Protein AF-A0A3M7PFB4-F1 (afdb_monomer)

pLDDT: mean 76.75, std 18.14, range [43.75, 97.62]

Radius of gyration: 27.08 Å; Cα contacts (8 Å, |Δi|>4): 31; chains: 1; bounding box: 51×22×64 Å

Mean predicted aligned error: 16.3 Å

Sequence (95 aa):
MMEKVLKERYVNVSIVLVRIKMELLKIEWRKCKWFQLSMEYLGHIVCNGEVRPAPVQTPAPVPDIEVEDQDYVDLADVLKRKKKRSVFVLLQKQI

Organism: Brachionus plicatilis (NCBI:txid10195)

Foldseek 3Di:
DVVVVVVVQVVVVVVVVVVCVVVVHDDPPVPDDPDDQWDDDPQWIDHDNDTHGHPPPPPDPPPPPPPPVPPPPPPVVVVVVVVVVVVVVVVVVPD

Structure (mmCIF, N/CA/C/O backbone):
data_AF-A0A3M7PFB4-F1
#
_entry.id   AF-A0A3M7PFB4-F1
#
loop_
_atom_site.group_PDB
_atom_site.id
_atom_site.type_symbol
_atom_site.label_atom_id
_atom_site.label_alt_id
_atom_site.label_comp_id
_atom_site.label_asym_id
_atom_site.label_entity_id
_atom_site.label_seq_id
_atom_site.pdbx_PDB_ins_code
_atom_site.Cartn_x
_atom_site.Cartn_y
_atom_site.Cartn_z
_atom_site.occupancy
_atom_site.B_iso_or_equiv
_atom_site.auth_seq_id
_atom_site.auth_comp_id
_atom_site.auth_asym_id
_atom_site.auth_atom_id
_atom_site.pdbx_PDB_model_num
ATOM 1 N N . MET A 1 1 ? 19.962 0.581 2.322 1.00 62.41 1 MET A N 1
ATOM 2 C CA . MET A 1 1 ? 19.003 1.320 1.462 1.00 62.41 1 MET A CA 1
ATOM 3 C C . MET A 1 1 ? 17.594 0.725 1.539 1.00 62.41 1 MET A C 1
ATOM 5 O O . MET A 1 1 ? 16.674 1.476 1.830 1.00 62.41 1 MET A O 1
ATOM 9 N N . MET A 1 2 ? 17.417 -0.597 1.383 1.00 67.44 2 MET A N 1
ATOM 10 C CA . MET A 1 2 ? 16.092 -1.251 1.440 1.00 67.44 2 MET A CA 1
ATOM 11 C C . MET A 1 2 ? 15.333 -1.092 2.769 1.00 67.44 2 MET A C 1
ATOM 13 O O . MET A 1 2 ? 14.119 -0.926 2.763 1.00 67.44 2 MET A O 1
ATOM 17 N N . GLU A 1 3 ? 16.034 -1.076 3.903 1.00 80.00 3 GLU A N 1
ATOM 18 C CA . GLU A 1 3 ? 15.409 -0.954 5.229 1.00 80.00 3 GLU A CA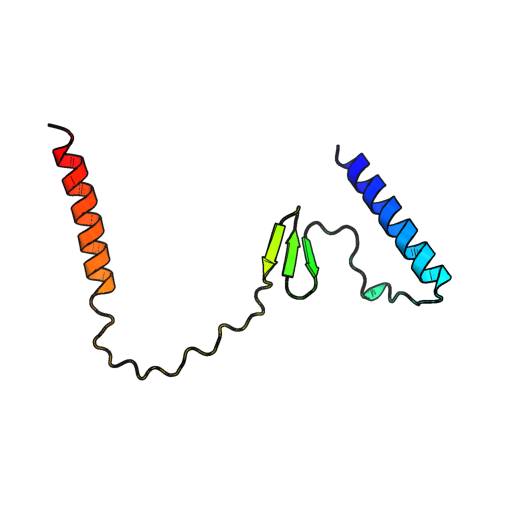 1
ATOM 19 C C . GLU A 1 3 ? 14.631 0.361 5.414 1.00 80.00 3 GLU A C 1
ATOM 21 O O . GLU A 1 3 ? 13.533 0.369 5.967 1.00 80.00 3 GLU A O 1
ATOM 26 N N . LYS A 1 4 ? 15.150 1.473 4.872 1.00 84.25 4 LYS A N 1
ATOM 27 C CA . LYS A 1 4 ? 14.472 2.778 4.928 1.00 84.25 4 LYS A CA 1
ATOM 28 C C . LYS A 1 4 ? 13.152 2.760 4.152 1.00 84.25 4 LYS A C 1
ATOM 30 O O . LYS A 1 4 ? 12.145 3.237 4.664 1.00 84.25 4 LYS A O 1
ATOM 35 N N . VAL A 1 5 ? 13.148 2.152 2.964 1.00 85.44 5 VAL A N 1
ATOM 36 C CA . VAL A 1 5 ? 11.960 2.048 2.100 1.00 85.44 5 VAL A CA 1
ATOM 37 C C . VAL A 1 5 ? 10.881 1.178 2.747 1.00 85.44 5 VAL A C 1
ATOM 39 O O . VAL A 1 5 ? 9.702 1.519 2.712 1.00 85.44 5 VAL A O 1
ATOM 42 N N . LEU A 1 6 ? 11.264 0.063 3.376 1.00 86.75 6 LEU A N 1
ATOM 43 C CA . LEU A 1 6 ? 10.311 -0.790 4.094 1.00 86.75 6 LEU A CA 1
ATOM 44 C C . LEU A 1 6 ? 9.707 -0.078 5.307 1.00 86.75 6 LEU A C 1
ATOM 46 O O . LEU A 1 6 ? 8.499 -0.170 5.524 1.00 86.75 6 LEU A O 1
ATOM 50 N N . LYS A 1 7 ? 10.521 0.678 6.054 1.00 92.12 7 LYS A N 1
ATOM 51 C CA . LYS A 1 7 ? 10.049 1.478 7.189 1.00 92.12 7 LYS A CA 1
ATOM 52 C C . LYS A 1 7 ? 9.034 2.534 6.753 1.00 92.12 7 LYS A C 1
ATOM 54 O O . LYS A 1 7 ? 7.980 2.652 7.369 1.00 92.12 7 LYS A O 1
ATOM 59 N N . GLU A 1 8 ? 9.315 3.253 5.671 1.00 91.50 8 GLU A N 1
ATOM 60 C CA . GLU A 1 8 ? 8.387 4.235 5.101 1.00 91.50 8 GLU A CA 1
ATOM 61 C C . GLU A 1 8 ? 7.068 3.584 4.662 1.00 91.50 8 GLU A C 1
ATOM 63 O O . GLU A 1 8 ? 5.987 4.037 5.040 1.00 91.50 8 GLU A O 1
ATOM 68 N N . ARG A 1 9 ? 7.138 2.456 3.943 1.00 91.31 9 ARG A N 1
ATOM 69 C CA . ARG A 1 9 ? 5.943 1.701 3.532 1.00 91.31 9 ARG A CA 1
ATOM 70 C C . ARG A 1 9 ? 5.111 1.241 4.732 1.00 91.31 9 ARG A C 1
ATOM 72 O O . ARG A 1 9 ? 3.887 1.325 4.683 1.00 91.31 9 ARG A O 1
ATOM 79 N N . TYR A 1 10 ? 5.753 0.791 5.809 1.00 94.94 10 TYR A N 1
ATOM 80 C CA . TYR A 1 10 ? 5.067 0.398 7.041 1.00 94.94 10 TYR A CA 1
ATOM 81 C C . TYR A 1 10 ? 4.342 1.578 7.704 1.00 94.94 10 TYR A C 1
ATOM 83 O O . TYR A 1 10 ? 3.187 1.442 8.115 1.00 94.94 10 TYR A O 1
ATOM 91 N N . VAL A 1 11 ? 4.986 2.747 7.771 1.00 96.38 11 VAL A N 1
ATOM 92 C CA . VAL A 1 11 ? 4.365 3.978 8.289 1.00 96.38 11 VAL A CA 1
ATOM 93 C C . VAL A 1 11 ? 3.137 4.353 7.456 1.00 96.38 11 VAL A C 1
ATOM 95 O O . VAL A 1 11 ? 2.069 4.591 8.019 1.00 96.38 11 VAL A O 1
ATOM 98 N N . ASN A 1 12 ? 3.245 4.314 6.127 1.00 95.44 12 ASN A N 1
ATOM 99 C CA . ASN A 1 12 ? 2.133 4.640 5.230 1.00 95.44 12 ASN A CA 1
ATOM 100 C C . ASN A 1 12 ? 0.940 3.694 5.421 1.00 95.44 12 ASN A C 1
ATOM 102 O O . ASN A 1 12 ? -0.195 4.153 5.560 1.00 95.44 12 ASN A O 1
ATOM 106 N N . VAL A 1 13 ? 1.189 2.382 5.498 1.00 96.12 13 VAL A N 1
ATOM 107 C CA . VAL A 1 13 ? 0.136 1.395 5.788 1.00 96.12 13 VAL A CA 1
ATOM 108 C C . VAL A 1 13 ? -0.500 1.666 7.152 1.00 96.12 13 VAL A C 1
ATOM 110 O O . VAL A 1 13 ? -1.723 1.658 7.266 1.00 96.12 13 VAL A O 1
ATOM 113 N N . SER A 1 14 ? 0.301 1.978 8.171 1.00 96.31 14 SER A N 1
ATOM 114 C CA . SER A 1 14 ? -0.198 2.263 9.522 1.00 96.31 14 SER A CA 1
ATOM 115 C C . SER A 1 14 ? -1.167 3.451 9.542 1.00 96.31 14 SER A C 1
ATOM 117 O O . SER A 1 14 ? -2.225 3.370 10.164 1.00 96.31 14 SER A O 1
ATOM 119 N N . ILE A 1 15 ? -0.859 4.526 8.807 1.00 97.31 15 ILE A N 1
ATOM 120 C CA . ILE A 1 15 ? -1.741 5.698 8.674 1.00 97.31 15 ILE A CA 1
ATOM 121 C C . ILE A 1 15 ? -3.079 5.308 8.031 1.00 97.31 15 ILE A C 1
ATOM 123 O O . ILE A 1 15 ? -4.140 5.716 8.507 1.00 97.31 15 ILE A O 1
ATOM 127 N N . VAL A 1 16 ? -3.049 4.499 6.968 1.00 96.31 16 VAL A N 1
ATOM 128 C CA . VAL A 1 16 ? -4.267 4.038 6.282 1.00 96.31 16 VAL A CA 1
ATOM 129 C C . VAL A 1 16 ? -5.115 3.151 7.196 1.00 96.31 16 VAL A C 1
ATOM 131 O O . VAL A 1 16 ? -6.327 3.341 7.269 1.00 96.31 16 VAL A O 1
ATOM 134 N N . LEU A 1 17 ? -4.496 2.236 7.947 1.00 96.25 17 LEU A N 1
ATOM 135 C CA . LEU A 1 17 ? -5.203 1.378 8.903 1.00 96.25 17 LEU A CA 1
ATOM 136 C C . LEU A 1 17 ? -5.875 2.186 10.022 1.00 96.25 17 LEU A C 1
ATOM 138 O O . LEU A 1 17 ? -7.003 1.877 10.406 1.00 96.25 17 LEU A O 1
ATOM 142 N N . VAL A 1 18 ? -5.218 3.242 10.517 1.00 97.19 18 VAL A N 1
ATOM 143 C CA . VAL A 1 18 ? -5.817 4.162 11.497 1.00 97.19 18 VAL A CA 1
ATOM 144 C C . VAL A 1 18 ? -7.044 4.856 10.907 1.00 97.19 18 VAL A C 1
ATOM 146 O O . VAL A 1 18 ? -8.088 4.864 11.552 1.00 97.19 18 VAL A O 1
ATOM 149 N N . ARG A 1 19 ? -6.961 5.369 9.673 1.00 97.62 19 ARG A N 1
ATOM 150 C CA . ARG A 1 19 ? -8.102 6.013 8.996 1.00 97.62 19 ARG A CA 1
ATOM 151 C C . ARG A 1 19 ? -9.269 5.050 8.790 1.00 97.62 19 ARG A C 1
ATOM 153 O O . ARG A 1 19 ? -10.394 5.388 9.125 1.00 97.62 19 ARG A O 1
ATOM 160 N N . ILE A 1 20 ? -9.000 3.828 8.331 1.00 96.75 20 ILE A N 1
ATOM 161 C CA . ILE A 1 20 ? -10.022 2.778 8.187 1.00 96.75 20 ILE A CA 1
ATOM 162 C C . ILE A 1 20 ? -10.721 2.512 9.526 1.00 96.75 20 ILE A C 1
ATOM 164 O O . ILE A 1 20 ? -11.948 2.433 9.575 1.00 96.75 20 ILE A O 1
ATOM 168 N N . LYS A 1 21 ? -9.954 2.426 10.620 1.00 95.69 21 LYS A N 1
ATOM 169 C CA . LYS A 1 21 ? -10.507 2.244 11.965 1.00 95.69 21 LYS A CA 1
ATOM 170 C C . LYS A 1 21 ? -11.370 3.432 12.406 1.00 95.69 21 LYS A C 1
ATOM 172 O O . LYS A 1 21 ? -12.404 3.205 13.026 1.00 95.69 21 LYS A O 1
ATOM 177 N N . MET A 1 22 ? -10.954 4.666 12.111 1.00 97.19 22 MET A N 1
ATOM 178 C CA . MET A 1 22 ? -11.718 5.878 12.441 1.00 97.19 22 MET A CA 1
ATOM 179 C C . MET A 1 22 ? -13.062 5.929 11.709 1.00 97.19 22 MET A C 1
ATOM 181 O O . MET A 1 22 ? -14.061 6.296 12.317 1.00 97.19 22 MET A O 1
ATOM 185 N N . GLU A 1 23 ? -13.099 5.479 10.456 1.00 97.31 23 GLU A N 1
ATOM 186 C CA . GLU A 1 23 ? -14.320 5.393 9.641 1.00 97.31 23 GLU A CA 1
ATOM 187 C C . GLU A 1 23 ? -15.162 4.131 9.929 1.00 97.31 23 GLU A C 1
ATOM 189 O O . GLU A 1 23 ? -16.119 3.841 9.215 1.00 97.31 23 GLU A O 1
ATOM 194 N N . LEU A 1 24 ? -14.807 3.340 10.953 1.00 95.50 24 LEU A N 1
ATOM 195 C CA . LEU A 1 24 ? -15.484 2.087 11.329 1.00 95.50 24 LEU A CA 1
ATOM 196 C C . LEU A 1 24 ? -1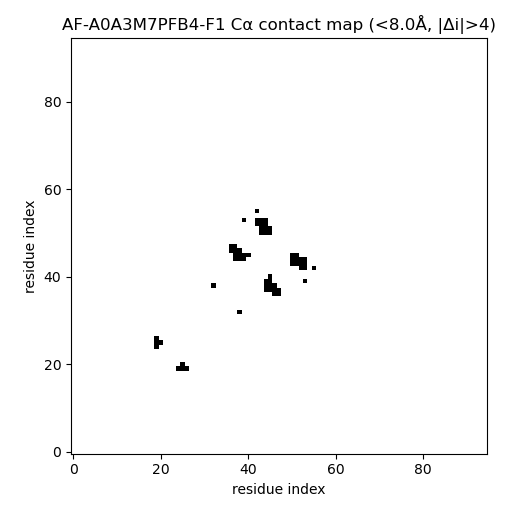5.581 1.053 10.186 1.00 95.50 24 LEU A C 1
ATOM 198 O O . LEU A 1 24 ? -16.436 0.162 10.202 1.00 95.50 24 LEU A O 1
ATOM 202 N N . LEU A 1 25 ? -14.673 1.127 9.210 1.00 96.38 25 LEU A N 1
ATOM 203 C CA . LEU A 1 25 ? -14.596 0.181 8.102 1.00 96.38 25 LEU A CA 1
ATOM 204 C C . LEU A 1 25 ? -13.912 -1.118 8.553 1.00 96.38 25 LEU A C 1
ATOM 206 O O . LEU A 1 25 ? -12.964 -1.123 9.343 1.00 96.38 25 LEU A O 1
ATOM 210 N N . LYS A 1 26 ? -14.383 -2.252 8.027 1.00 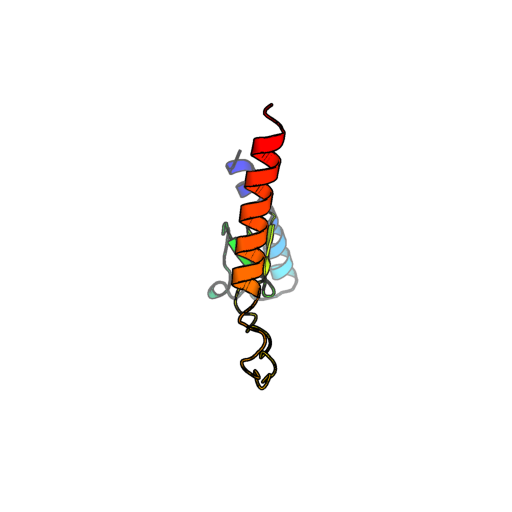94.50 26 LYS A N 1
ATOM 211 C CA . LYS A 1 26 ? -13.801 -3.574 8.298 1.00 94.50 26 LYS A CA 1
ATOM 212 C C . LYS A 1 26 ? -12.890 -3.994 7.154 1.00 94.50 26 LYS A C 1
ATOM 214 O O . LYS A 1 26 ? -13.277 -3.945 5.992 1.00 94.50 26 LYS A O 1
ATOM 219 N N . ILE A 1 27 ? -11.693 -4.456 7.502 1.00 94.56 27 ILE A N 1
ATOM 220 C CA . ILE A 1 27 ? -10.724 -4.991 6.544 1.00 94.56 27 ILE A CA 1
ATOM 221 C C . ILE A 1 27 ? -10.869 -6.508 6.490 1.00 94.56 27 ILE A C 1
ATOM 223 O O . ILE A 1 27 ? -10.726 -7.200 7.499 1.00 94.56 27 ILE A O 1
ATOM 227 N N . GLU A 1 28 ? -11.092 -7.039 5.293 1.00 95.88 28 GLU A N 1
ATOM 228 C CA . GLU A 1 28 ? -10.988 -8.471 5.040 1.00 95.88 28 GLU A CA 1
ATOM 229 C C . GLU A 1 28 ? -9.523 -8.865 4.825 1.00 95.88 28 GLU A C 1
ATOM 231 O O . GLU A 1 28 ? -9.033 -8.931 3.697 1.00 95.88 28 GLU A O 1
ATOM 236 N N . TRP A 1 29 ? -8.818 -9.168 5.917 1.00 93.19 29 TRP A N 1
ATOM 237 C CA . TRP A 1 29 ? -7.380 -9.474 5.903 1.00 93.19 29 TRP A CA 1
ATOM 238 C C . TRP A 1 29 ? -6.966 -10.550 4.893 1.00 93.19 29 TRP A C 1
ATOM 240 O O . TRP A 1 29 ? -5.871 -10.482 4.345 1.00 93.19 29 TRP A O 1
ATOM 250 N N . ARG A 1 30 ? -7.851 -11.517 4.610 1.00 95.50 30 ARG A N 1
ATOM 251 C CA . ARG A 1 30 ? -7.610 -12.602 3.643 1.00 95.50 30 ARG A CA 1
ATOM 252 C C . ARG A 1 30 ? -7.484 -12.117 2.195 1.00 95.50 30 ARG A C 1
ATOM 254 O O . ARG A 1 30 ? -6.862 -12.804 1.394 1.00 95.50 30 ARG A O 1
ATOM 261 N N . LYS A 1 31 ? -8.074 -10.967 1.851 1.00 93.19 31 LYS A N 1
ATOM 262 C CA . LYS A 1 31 ? -8.008 -10.380 0.501 1.00 93.19 31 LYS A CA 1
ATOM 263 C C . LYS A 1 31 ? -6.811 -9.446 0.323 1.00 93.19 31 LYS A C 1
ATOM 265 O O . LYS A 1 31 ? -6.453 -9.118 -0.805 1.00 93.19 31 LYS A O 1
ATOM 270 N N . CYS A 1 32 ? -6.193 -9.006 1.415 1.00 93.31 32 CYS A N 1
ATOM 271 C CA . CYS A 1 32 ? -5.079 -8.073 1.363 1.00 93.31 32 CYS A CA 1
ATOM 272 C C . CYS A 1 32 ? -3.773 -8.793 1.005 1.00 93.31 32 CYS A C 1
ATOM 274 O O . CYS A 1 32 ? -3.405 -9.793 1.619 1.00 93.31 32 CYS A O 1
ATOM 276 N N . LYS A 1 33 ? -3.037 -8.236 0.043 1.00 91.81 33 LYS A N 1
ATOM 277 C CA . LYS A 1 33 ? -1.678 -8.655 -0.309 1.00 91.81 33 LYS A CA 1
ATOM 278 C C . LYS A 1 33 ? -0.712 -7.559 0.131 1.00 91.81 33 LYS A C 1
ATOM 280 O O . LYS A 1 33 ? -0.860 -6.413 -0.280 1.00 91.81 33 LYS A O 1
ATOM 285 N N . TRP A 1 34 ? 0.254 -7.896 0.983 1.00 90.38 34 TRP A N 1
ATOM 286 C CA . TRP A 1 34 ? 1.130 -6.915 1.630 1.00 90.38 34 TRP A CA 1
ATOM 287 C C . TRP A 1 34 ? 2.564 -7.012 1.117 1.00 90.38 34 TRP A C 1
ATOM 289 O O . TRP A 1 34 ? 3.058 -8.107 0.868 1.00 90.38 34 TRP A O 1
ATOM 299 N N . PHE A 1 35 ? 3.231 -5.859 1.001 1.00 89.12 35 PHE A N 1
ATOM 300 C CA . PHE A 1 35 ? 4.668 -5.729 0.715 1.00 89.12 35 PHE A CA 1
ATOM 301 C C . PHE A 1 35 ? 5.183 -6.569 -0.469 1.00 89.12 35 PHE A C 1
ATOM 303 O O . PHE A 1 35 ? 6.324 -7.025 -0.466 1.00 89.12 35 PHE A O 1
ATOM 310 N N . GLN A 1 36 ? 4.355 -6.751 -1.499 1.00 89.06 36 GLN A N 1
ATOM 311 C CA . GLN A 1 36 ? 4.750 -7.459 -2.712 1.00 89.06 36 GLN A CA 1
ATOM 312 C C . GLN A 1 36 ? 5.607 -6.567 -3.618 1.00 89.06 36 GLN A C 1
ATOM 314 O O . GLN A 1 36 ? 5.481 -5.341 -3.616 1.00 89.06 36 GLN A O 1
ATOM 319 N N . LEU A 1 37 ? 6.494 -7.193 -4.395 1.00 88.31 37 LEU A N 1
ATOM 320 C CA . LEU A 1 37 ? 7.306 -6.506 -5.407 1.00 88.31 37 LEU A CA 1
ATOM 321 C C . LEU A 1 37 ? 6.481 -6.137 -6.646 1.00 88.31 37 LEU A C 1
ATOM 323 O O . LEU A 1 37 ? 6.726 -5.099 -7.259 1.00 88.31 37 LEU A O 1
ATOM 327 N N . SER A 1 38 ? 5.493 -6.970 -6.972 1.00 91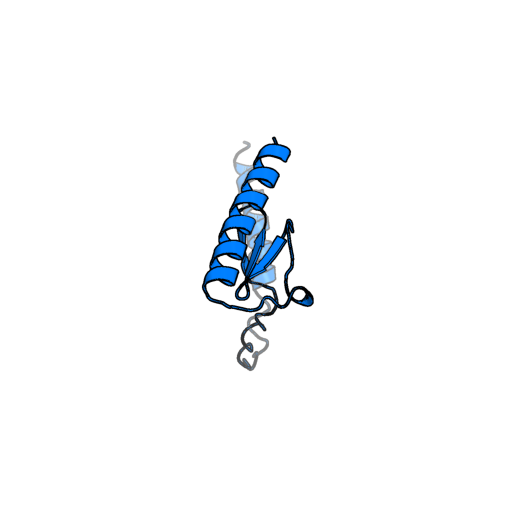.12 38 SER A N 1
ATOM 328 C CA . SER A 1 38 ? 4.508 -6.739 -8.019 1.00 91.12 38 SER A CA 1
ATOM 329 C C . SER A 1 38 ? 3.109 -7.072 -7.511 1.00 91.12 38 SER A C 1
ATOM 331 O O . SER A 1 38 ? 2.927 -8.020 -6.745 1.00 91.12 38 SER A O 1
ATOM 333 N N . MET A 1 39 ? 2.115 -6.290 -7.925 1.00 91.62 39 MET A N 1
ATOM 334 C CA . MET A 1 39 ? 0.711 -6.560 -7.616 1.00 91.62 39 MET A CA 1
ATOM 335 C C . MET A 1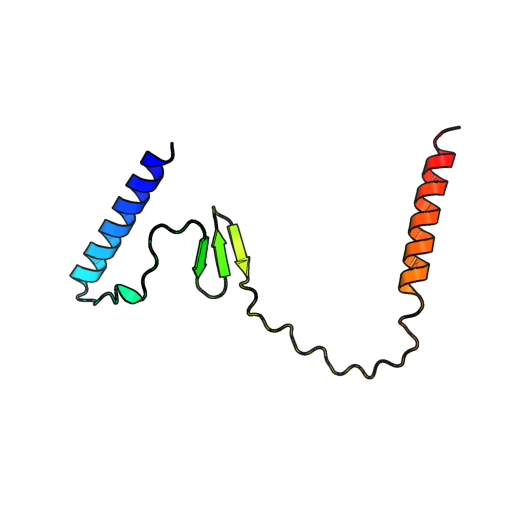 39 ? -0.192 -6.139 -8.766 1.00 91.62 39 MET A C 1
ATOM 337 O O . MET A 1 39 ? 0.088 -5.168 -9.465 1.00 91.62 39 MET A O 1
ATOM 341 N N . GLU A 1 40 ? -1.292 -6.862 -8.938 1.00 92.44 40 GLU A N 1
ATOM 342 C CA . GLU A 1 40 ? -2.361 -6.437 -9.830 1.00 92.44 40 GLU A CA 1
ATOM 343 C C . GLU A 1 40 ? -3.246 -5.402 -9.128 1.00 92.44 40 GLU A C 1
ATOM 345 O O . GLU A 1 40 ? -3.661 -5.591 -7.981 1.00 92.44 40 GLU A O 1
ATOM 350 N N . TYR A 1 41 ? -3.527 -4.305 -9.818 1.00 91.81 41 TYR A N 1
ATOM 351 C CA . TYR A 1 41 ? -4.375 -3.220 -9.365 1.00 91.81 41 TYR A CA 1
ATOM 352 C C . TYR A 1 41 ? -5.130 -2.636 -10.560 1.00 91.81 41 TYR A C 1
ATOM 354 O O . TYR A 1 41 ? -4.514 -2.179 -11.520 1.00 91.81 41 TYR A O 1
ATOM 362 N N . LEU A 1 42 ? -6.466 -2.667 -10.504 1.00 90.81 42 LEU A N 1
ATOM 363 C CA . LEU A 1 42 ? -7.356 -2.139 -11.550 1.00 90.81 42 LEU A CA 1
ATOM 364 C C . LEU A 1 42 ? -7.046 -2.671 -12.968 1.00 90.81 42 LEU A C 1
ATOM 366 O O . LEU A 1 42 ? -7.050 -1.911 -13.929 1.00 90.81 42 LEU A O 1
ATOM 370 N N . GLY A 1 43 ? -6.748 -3.969 -13.105 1.00 89.38 43 GLY A N 1
ATOM 371 C CA . GLY A 1 43 ? -6.420 -4.582 -14.402 1.00 89.38 43 GLY A CA 1
ATOM 372 C C . GLY A 1 43 ? -5.019 -4.248 -14.927 1.00 89.38 43 GLY A C 1
ATOM 373 O O . GLY A 1 43 ? -4.699 -4.548 -16.078 1.00 89.38 43 GLY A O 1
ATOM 374 N N . HIS A 1 44 ? -4.164 -3.652 -14.095 1.00 92.75 44 HIS A N 1
ATOM 375 C CA . HIS A 1 44 ? -2.756 -3.411 -14.386 1.00 92.75 44 HIS A CA 1
ATOM 376 C C . HIS A 1 44 ? -1.860 -4.138 -13.393 1.00 92.75 44 HIS A C 1
ATOM 378 O O . HIS A 1 44 ? -2.199 -4.293 -12.228 1.00 92.75 44 HIS A O 1
ATOM 384 N N . ILE A 1 45 ? -0.672 -4.528 -13.830 1.00 93.25 45 ILE A N 1
ATOM 385 C CA . ILE A 1 45 ? 0.408 -4.997 -12.971 1.00 93.25 45 ILE A CA 1
ATOM 386 C C . ILE A 1 45 ? 1.282 -3.791 -12.627 1.00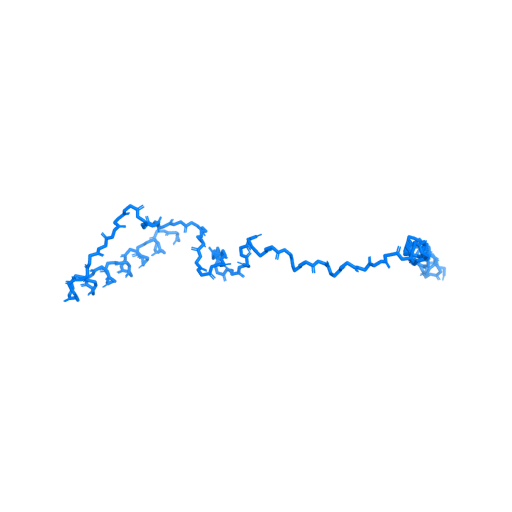 93.25 45 ILE A C 1
ATOM 388 O O . ILE A 1 45 ? 1.889 -3.182 -13.511 1.00 93.25 45 ILE A O 1
ATOM 392 N N . VAL A 1 46 ? 1.352 -3.461 -11.340 1.00 92.94 46 VAL A N 1
ATOM 393 C CA . VAL A 1 46 ? 2.242 -2.438 -10.785 1.00 92.94 46 VAL A CA 1
ATOM 394 C C . VAL A 1 46 ? 3.494 -3.134 -10.266 1.00 92.94 46 VAL A C 1
ATOM 396 O O . VAL A 1 46 ? 3.399 -3.998 -9.393 1.00 92.94 46 VAL A O 1
ATOM 399 N N . CYS A 1 47 ? 4.664 -2.779 -10.793 1.00 92.56 47 CYS A N 1
ATOM 400 C CA . CYS A 1 47 ? 5.946 -3.356 -10.389 1.00 92.56 47 CYS A CA 1
ATOM 401 C C . CYS A 1 47 ? 7.050 -2.298 -10.460 1.00 92.56 47 CYS A C 1
ATOM 403 O O . CYS A 1 47 ? 7.289 -1.727 -11.515 1.00 92.56 47 CYS A O 1
ATOM 405 N N . ASN A 1 48 ? 7.732 -2.046 -9.341 1.00 84.62 48 ASN A N 1
ATOM 406 C CA . ASN A 1 48 ? 8.920 -1.183 -9.261 1.00 84.62 48 ASN A CA 1
ATOM 407 C C . ASN A 1 48 ? 8.826 0.181 -9.993 1.00 84.62 48 ASN A C 1
ATOM 409 O O . ASN A 1 48 ? 9.775 0.607 -10.644 1.00 84.62 48 ASN A O 1
ATOM 413 N N . GLY A 1 49 ? 7.683 0.868 -9.888 1.00 83.62 49 GLY A N 1
ATOM 414 C CA . GLY A 1 49 ? 7.450 2.170 -10.536 1.00 83.62 49 GLY A CA 1
ATOM 415 C C . GLY A 1 49 ? 6.937 2.085 -11.976 1.00 83.62 49 GLY A C 1
ATOM 416 O O . GLY A 1 49 ? 6.578 3.104 -12.556 1.00 83.62 49 GLY A O 1
ATOM 417 N N . GLU A 1 50 ? 6.839 0.882 -12.530 1.00 91.06 50 GLU A N 1
ATOM 418 C CA . GLU A 1 50 ? 6.217 0.626 -13.820 1.00 91.06 50 GLU A CA 1
ATOM 419 C C . GLU A 1 50 ? 4.781 0.130 -13.652 1.00 91.06 50 GLU A C 1
ATOM 421 O O . GLU A 1 50 ? 4.438 -0.568 -12.691 1.00 91.06 50 GLU A O 1
ATOM 426 N N . VAL A 1 51 ? 3.948 0.465 -14.634 1.00 93.44 51 VAL A N 1
ATOM 427 C CA . VAL A 1 51 ? 2.559 0.018 -14.733 1.00 93.44 51 VAL A CA 1
ATOM 428 C C . VAL A 1 51 ? 2.371 -0.597 -16.111 1.00 93.44 51 VAL A C 1
ATOM 430 O O . VAL A 1 51 ? 2.638 0.050 -17.123 1.00 93.44 51 VAL A O 1
ATOM 433 N N . ARG A 1 52 ? 1.938 -1.857 -16.161 1.00 91.62 52 ARG A N 1
ATOM 434 C CA . ARG A 1 52 ? 1.710 -2.594 -17.414 1.00 91.62 52 ARG A CA 1
ATOM 435 C C . ARG A 1 52 ? 0.303 -3.199 -17.410 1.00 91.62 52 ARG A C 1
ATOM 437 O O . ARG A 1 52 ? -0.173 -3.560 -16.338 1.00 91.62 52 ARG A O 1
ATOM 444 N N . PRO A 1 53 ? -0.401 -3.302 -18.547 1.00 88.94 53 PRO A N 1
ATOM 445 C CA . PRO A 1 53 ? -1.711 -3.956 -18.594 1.00 88.94 53 PRO A CA 1
ATOM 446 C C . PRO A 1 53 ? -1.603 -5.437 -18.196 1.00 88.94 53 PRO A C 1
ATOM 448 O O . PRO A 1 53 ? -0.648 -6.118 -18.575 1.00 88.94 53 PRO A O 1
ATOM 451 N N . ALA A 1 54 ? -2.565 -5.931 -17.412 1.00 85.81 54 ALA A N 1
ATOM 452 C CA . ALA A 1 54 ? -2.666 -7.350 -17.097 1.00 85.81 54 ALA A CA 1
ATOM 453 C C . ALA A 1 54 ? -3.089 -8.143 -18.355 1.00 85.81 54 ALA A C 1
ATOM 455 O O . ALA A 1 54 ? -3.862 -7.636 -19.171 1.00 85.81 54 ALA A O 1
ATOM 456 N N . PRO A 1 55 ? -2.627 -9.395 -18.521 1.00 78.69 55 PRO A N 1
ATOM 457 C CA . PRO A 1 55 ? -2.818 -10.185 -19.745 1.00 78.69 55 PRO A CA 1
ATOM 458 C C . PRO A 1 55 ? -4.271 -10.624 -20.021 1.00 78.69 55 PRO A C 1
ATOM 460 O O . PRO A 1 55 ? -4.517 -11.308 -21.005 1.00 78.69 55 PRO A O 1
ATOM 463 N N . VAL A 1 56 ? -5.238 -10.243 -19.178 1.00 66.81 56 VAL A N 1
ATOM 464 C CA . VAL A 1 56 ? -6.660 -10.633 -19.285 1.00 66.81 56 VAL A CA 1
ATOM 465 C C . VAL A 1 56 ? -7.449 -9.735 -20.248 1.00 66.81 56 VAL A C 1
ATOM 467 O O . VAL A 1 56 ? -8.656 -9.895 -20.406 1.00 66.81 56 VAL A O 1
ATOM 470 N N . GLN A 1 57 ? -6.796 -8.816 -20.965 1.00 60.81 57 GLN A N 1
ATOM 471 C CA . GLN A 1 57 ? -7.410 -8.272 -22.173 1.00 60.81 57 GLN A CA 1
ATOM 472 C C . GLN A 1 57 ? -7.450 -9.399 -23.204 1.00 60.81 57 GLN A C 1
ATOM 474 O O . GLN A 1 57 ? -6.476 -9.623 -23.921 1.00 60.81 57 GLN A O 1
ATOM 479 N N . THR A 1 58 ? -8.567 -10.133 -23.250 1.00 61.69 58 THR A N 1
ATOM 480 C CA . THR A 1 58 ? -8.940 -10.913 -24.431 1.00 61.69 58 THR A CA 1
ATOM 481 C C . THR A 1 58 ? -8.628 -10.036 -25.637 1.00 61.69 58 THR A C 1
ATOM 483 O O . THR A 1 58 ? -9.145 -8.911 -25.677 1.00 61.69 58 THR A O 1
ATOM 486 N N . PRO A 1 59 ? -7.756 -10.473 -26.566 1.00 65.06 59 PRO A N 1
ATOM 487 C CA . PRO A 1 59 ? -7.566 -9.727 -27.794 1.00 65.06 59 PRO A CA 1
ATOM 488 C C . PRO A 1 59 ? -8.955 -9.486 -28.373 1.00 65.06 59 PRO A C 1
ATOM 490 O O . PRO A 1 59 ? -9.806 -10.381 -28.319 1.00 65.06 59 PRO A O 1
ATOM 493 N N . ALA A 1 60 ? -9.208 -8.255 -28.827 1.00 68.12 60 ALA A N 1
ATOM 494 C CA . ALA A 1 60 ? -10.460 -7.948 -29.499 1.00 68.12 60 ALA A CA 1
ATOM 495 C C . ALA A 1 60 ? -10.706 -9.060 -30.529 1.00 68.12 60 ALA A C 1
ATOM 497 O O . ALA A 1 60 ? -9.735 -9.441 -31.198 1.00 68.12 60 ALA A O 1
ATOM 498 N N . PRO A 1 61 ? -11.932 -9.615 -30.615 1.00 69.81 61 PRO A N 1
ATOM 499 C CA . PRO A 1 61 ? -12.248 -10.589 -31.641 1.00 69.81 61 PRO A CA 1
ATOM 500 C C . PRO A 1 61 ? -11.747 -10.012 -32.955 1.00 69.81 61 PRO A C 1
ATOM 502 O O . PRO A 1 61 ? -12.134 -8.902 -33.331 1.00 69.81 61 PRO A O 1
ATOM 505 N N . VAL A 1 62 ? -10.791 -10.702 -33.576 1.00 74.62 62 VAL A N 1
ATOM 506 C CA . VAL A 1 62 ? -10.374 -10.341 -34.923 1.00 74.62 62 VAL A CA 1
ATOM 507 C C . VAL A 1 62 ? -11.670 -10.421 -35.723 1.00 74.62 62 VAL A C 1
ATOM 509 O O . VAL A 1 62 ? -12.346 -11.446 -35.595 1.00 74.62 62 VAL A O 1
ATOM 512 N N . PRO A 1 63 ? -12.098 -9.358 -36.429 1.00 74.31 63 PRO A N 1
ATOM 513 C CA . PRO A 1 63 ? -13.250 -9.495 -37.306 1.00 74.31 63 PRO A CA 1
ATOM 514 C C . PRO A 1 63 ? -13.007 -10.729 -38.173 1.00 74.31 63 PRO A C 1
ATOM 516 O O . PRO A 1 63 ? -11.861 -10.946 -38.581 1.00 74.31 63 PRO A O 1
ATOM 519 N N . ASP A 1 64 ? -14.046 -11.538 -38.392 1.00 65.44 64 ASP A N 1
ATOM 520 C CA . ASP A 1 64 ? -14.021 -12.637 -39.355 1.00 65.44 64 ASP A CA 1
ATOM 521 C C . ASP A 1 64 ? -13.788 -12.009 -40.733 1.00 65.44 64 ASP A C 1
ATOM 523 O O . ASP A 1 64 ? -14.707 -11.700 -41.485 1.00 65.44 64 ASP A O 1
ATOM 527 N N . ILE A 1 65 ? -12.531 -11.688 -41.018 1.00 62.84 65 ILE A N 1
ATOM 528 C CA . ILE A 1 65 ? -12.079 -11.374 -42.351 1.00 62.84 65 ILE A CA 1
ATOM 529 C C . ILE A 1 65 ? -12.188 -12.726 -43.033 1.00 62.84 65 ILE A C 1
ATOM 531 O O . ILE A 1 65 ? -11.468 -13.660 -42.671 1.00 62.84 65 ILE A O 1
ATOM 535 N N . GLU A 1 66 ? -13.116 -12.851 -43.976 1.00 57.44 66 GLU A N 1
ATOM 536 C CA . GLU A 1 66 ? -12.964 -13.825 -45.045 1.00 57.44 66 GLU A CA 1
ATOM 537 C C . GLU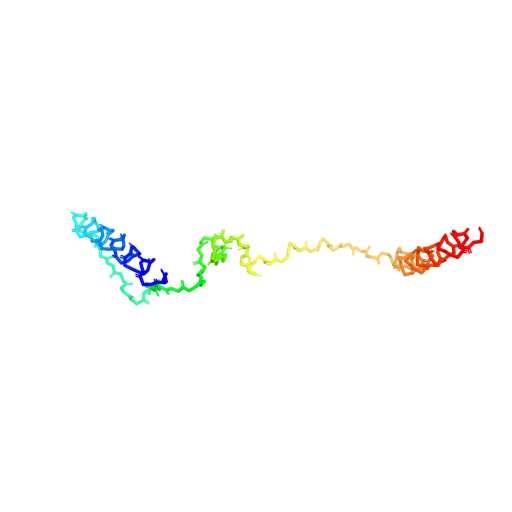 A 1 66 ? -11.605 -13.513 -45.671 1.00 57.44 66 GLU A C 1
ATOM 539 O O . GLU A 1 66 ? -11.447 -12.552 -46.423 1.00 57.44 66 GLU A O 1
ATOM 544 N N . VAL A 1 67 ? -10.571 -14.223 -45.220 1.00 53.78 67 VAL A N 1
ATOM 545 C CA . VAL A 1 67 ? -9.242 -14.110 -45.796 1.00 53.78 67 VAL A CA 1
ATOM 546 C C . VAL A 1 67 ? -9.383 -14.753 -47.165 1.00 53.78 67 VAL A C 1
ATOM 548 O O . VAL A 1 67 ? -9.292 -15.969 -47.296 1.00 53.78 67 VAL A O 1
ATOM 551 N N . GLU A 1 68 ? -9.659 -13.947 -48.189 1.00 51.94 68 GLU A N 1
ATOM 552 C CA . GLU A 1 68 ? -9.223 -14.315 -49.526 1.00 51.94 68 GLU A CA 1
ATOM 553 C C . GLU A 1 68 ? -7.709 -14.529 -49.408 1.00 51.94 68 GLU A C 1
ATOM 555 O O . GLU A 1 68 ? -6.962 -13.610 -49.064 1.00 51.94 68 GLU A O 1
ATOM 560 N N . ASP A 1 69 ? -7.263 -15.770 -49.611 1.00 52.97 69 ASP A N 1
ATOM 561 C CA . ASP A 1 69 ? -5.894 -16.273 -49.403 1.00 52.97 69 ASP A CA 1
ATOM 562 C C . ASP A 1 69 ? -4.795 -15.537 -50.216 1.00 52.97 69 ASP A C 1
ATOM 564 O O . ASP A 1 69 ? -3.638 -15.962 -50.258 1.00 52.97 69 ASP A O 1
ATOM 568 N N . GLN A 1 70 ? -5.114 -14.422 -50.873 1.00 50.47 70 GLN A N 1
ATOM 569 C CA . GLN A 1 70 ? -4.285 -13.801 -51.897 1.00 50.47 70 GLN A CA 1
ATOM 570 C C . GLN A 1 70 ? -3.241 -12.804 -51.363 1.00 50.47 70 GLN A C 1
ATOM 572 O O . GLN A 1 70 ? -2.234 -12.582 -52.035 1.00 50.47 70 GLN A O 1
ATOM 577 N N . ASP A 1 71 ? -3.402 -12.265 -50.148 1.00 52.25 71 ASP A N 1
ATOM 578 C CA . ASP A 1 71 ? -2.550 -11.163 -49.654 1.00 52.25 71 ASP A CA 1
ATOM 579 C C . ASP A 1 71 ? -1.396 -11.599 -48.723 1.00 52.25 71 ASP A C 1
ATOM 581 O O . ASP A 1 71 ? -0.521 -10.799 -48.375 1.00 52.25 71 ASP A O 1
ATOM 585 N N . TYR A 1 72 ? -1.324 -12.879 -48.334 1.00 49.00 72 TYR A N 1
ATOM 586 C CA . TYR A 1 72 ? -0.292 -13.378 -47.406 1.00 49.00 72 TYR A CA 1
ATOM 587 C C . TYR A 1 72 ? 1.047 -13.762 -48.061 1.00 49.00 72 TYR A C 1
ATOM 589 O O . TYR A 1 72 ? 2.023 -14.030 -47.353 1.00 49.00 72 TYR A O 1
ATOM 597 N N . VAL A 1 73 ? 1.146 -13.759 -49.393 1.00 53.97 73 VAL A N 1
ATOM 598 C CA . VAL A 1 73 ? 2.357 -14.235 -50.090 1.00 53.97 73 VAL A CA 1
ATOM 599 C C . VAL A 1 73 ? 3.492 -13.193 -50.105 1.00 53.97 73 VAL A C 1
ATOM 601 O O . VAL A 1 73 ? 4.663 -13.561 -50.192 1.00 53.97 73 VAL A O 1
ATOM 604 N N . ASP A 1 74 ? 3.217 -11.903 -49.900 1.00 57.12 74 ASP A N 1
ATOM 605 C CA . ASP A 1 74 ? 4.222 -10.865 -50.183 1.00 57.12 74 ASP A CA 1
ATOM 606 C C . ASP A 1 74 ? 5.050 -10.368 -48.985 1.00 57.12 74 ASP A C 1
ATOM 608 O O . ASP A 1 74 ? 6.124 -9.786 -49.172 1.00 57.12 74 ASP A O 1
ATOM 612 N N . LEU A 1 75 ? 4.647 -10.612 -47.733 1.00 56.00 75 LEU A N 1
ATOM 613 C CA . LEU A 1 75 ? 5.387 -10.065 -46.581 1.00 56.00 75 LEU A CA 1
ATOM 614 C C . LEU A 1 75 ? 6.744 -10.749 -46.359 1.00 56.00 75 LEU A C 1
ATOM 616 O O . LEU A 1 75 ? 7.739 -10.081 -46.052 1.00 56.00 75 LEU A O 1
ATOM 620 N N . ALA A 1 76 ? 6.821 -12.064 -46.568 1.00 59.22 76 ALA A N 1
ATOM 621 C CA . ALA A 1 76 ? 8.080 -12.800 -46.469 1.00 59.22 76 ALA A CA 1
ATOM 622 C C . ALA A 1 76 ? 9.072 -12.367 -47.564 1.00 59.22 76 ALA A C 1
ATOM 624 O O . ALA A 1 76 ? 10.271 -12.230 -47.297 1.00 59.22 76 ALA A O 1
ATOM 625 N N . ASP A 1 77 ? 8.582 -12.077 -48.768 1.00 60.91 77 ASP A N 1
ATOM 626 C CA . ASP A 1 77 ? 9.406 -11.626 -49.889 1.00 60.91 77 ASP A CA 1
ATOM 627 C C . ASP A 1 77 ? 9.818 -10.155 -49.766 1.00 60.91 77 ASP A C 1
ATOM 629 O O . ASP A 1 77 ? 10.971 -9.808 -50.056 1.00 60.91 77 ASP A O 1
ATOM 633 N N . VAL A 1 78 ? 8.957 -9.291 -49.223 1.00 60.59 78 VAL A N 1
ATOM 634 C CA . VAL A 1 78 ? 9.315 -7.910 -48.867 1.00 60.59 78 VAL A CA 1
ATOM 635 C C . VAL A 1 78 ? 10.408 -7.884 -47.793 1.00 60.59 78 VAL A C 1
ATOM 637 O O . VAL A 1 78 ? 11.380 -7.130 -47.922 1.00 60.59 78 VAL A O 1
ATOM 640 N N . LEU A 1 79 ? 10.315 -8.727 -46.760 1.00 58.53 79 LEU A N 1
ATOM 641 C CA . LEU A 1 79 ? 11.342 -8.814 -45.715 1.00 58.53 79 LEU A CA 1
ATOM 642 C C . LEU A 1 79 ? 12.661 -9.392 -46.248 1.00 58.53 79 LEU A C 1
ATOM 644 O O . LEU A 1 79 ? 13.733 -8.847 -45.953 1.00 58.53 79 LEU A O 1
ATOM 648 N N . LYS A 1 80 ? 12.607 -10.418 -47.108 1.00 59.44 80 LYS A N 1
ATOM 649 C CA . LYS A 1 80 ? 13.795 -10.946 -47.804 1.00 59.44 80 LYS A CA 1
ATOM 650 C C . LYS A 1 80 ? 14.456 -9.883 -48.691 1.00 59.44 80 LYS A C 1
ATOM 652 O O . LYS A 1 80 ? 15.683 -9.753 -48.666 1.00 59.44 80 LYS A O 1
ATOM 657 N N . ARG A 1 81 ? 13.679 -9.066 -49.418 1.00 57.16 81 ARG A N 1
ATOM 658 C CA . ARG A 1 81 ? 14.197 -7.949 -50.237 1.00 57.16 81 ARG A CA 1
ATOM 659 C C . ARG A 1 81 ? 14.827 -6.8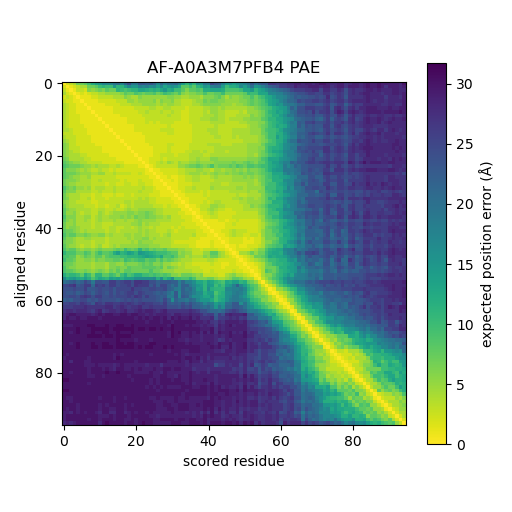41 -49.388 1.00 57.16 81 ARG A C 1
ATOM 661 O O . ARG A 1 81 ? 15.895 -6.341 -49.749 1.00 57.16 81 ARG A O 1
ATOM 668 N N . LYS A 1 82 ? 14.230 -6.481 -48.244 1.00 56.78 82 LYS A N 1
ATOM 669 C CA . LYS A 1 82 ? 14.799 -5.474 -47.324 1.00 56.78 82 LYS A CA 1
ATOM 670 C C . LYS A 1 82 ? 16.131 -5.931 -46.721 1.00 56.78 82 LYS A C 1
ATOM 672 O O . LYS A 1 82 ? 17.079 -5.146 -46.686 1.00 56.78 82 LYS A O 1
ATOM 677 N N . LYS A 1 83 ? 16.246 -7.208 -46.336 1.00 56.25 83 LYS A N 1
ATOM 678 C CA . LYS A 1 83 ? 17.494 -7.772 -45.791 1.00 56.25 83 LYS A CA 1
ATOM 679 C C . LYS A 1 83 ? 18.616 -7.807 -46.840 1.00 56.25 83 LYS A C 1
ATOM 681 O O . LYS A 1 83 ? 19.747 -7.446 -46.529 1.00 56.25 83 LYS A O 1
ATOM 686 N N . LYS A 1 84 ? 18.296 -8.128 -48.103 1.00 52.72 84 LYS A N 1
ATOM 687 C CA . LYS A 1 84 ? 19.259 -8.106 -49.225 1.00 52.72 84 LYS A CA 1
ATOM 688 C C . LYS A 1 84 ? 19.776 -6.695 -49.547 1.00 52.72 84 LYS A C 1
ATOM 690 O O . LYS A 1 84 ? 20.968 -6.531 -49.790 1.00 52.72 84 LYS A O 1
ATOM 695 N N . ARG A 1 85 ? 18.912 -5.670 -49.502 1.00 54.31 85 ARG A N 1
ATOM 696 C CA . ARG A 1 85 ? 19.311 -4.265 -49.737 1.00 54.31 85 ARG A CA 1
ATOM 697 C C . ARG A 1 85 ? 20.228 -3.715 -48.641 1.00 54.31 85 ARG A C 1
ATOM 699 O O . ARG A 1 85 ? 21.166 -2.996 -48.962 1.00 54.31 85 ARG A O 1
ATOM 706 N N . SER A 1 86 ? 20.012 -4.083 -47.377 1.00 49.69 86 SER A N 1
ATOM 707 C CA . SER A 1 86 ? 20.881 -3.646 -46.271 1.00 49.69 86 SER A CA 1
ATOM 708 C C . SER A 1 86 ? 22.313 -4.181 -46.398 1.00 49.69 86 SER A C 1
ATOM 710 O O . SER A 1 86 ? 23.253 -3.433 -46.148 1.00 49.69 86 SER A O 1
ATOM 712 N N . VAL A 1 87 ? 22.490 -5.428 -46.847 1.00 55.16 87 VAL A N 1
ATOM 713 C CA . VAL A 1 87 ? 23.824 -6.020 -47.060 1.00 55.16 87 VAL A CA 1
ATOM 714 C C . VAL A 1 87 ? 24.537 -5.384 -48.262 1.00 55.16 87 VAL A C 1
ATOM 716 O O . VAL A 1 87 ? 25.731 -5.112 -48.191 1.00 55.16 87 VAL A O 1
ATOM 719 N N . PHE A 1 88 ? 23.809 -5.072 -49.339 1.00 49.47 88 PHE A N 1
ATOM 720 C CA . PHE A 1 88 ? 24.389 -4.450 -50.537 1.00 49.47 88 PHE A CA 1
ATOM 721 C C . PHE A 1 88 ? 24.856 -3.004 -50.294 1.00 49.47 88 PHE A C 1
ATOM 723 O O . PHE A 1 88 ? 25.925 -2.612 -50.752 1.00 49.47 88 PHE A O 1
ATOM 730 N N . VAL A 1 89 ? 24.090 -2.224 -49.519 1.00 51.62 89 VAL A N 1
ATOM 731 C CA . VAL A 1 89 ? 24.456 -0.841 -49.155 1.00 51.62 89 VAL A CA 1
ATOM 732 C C . VAL A 1 89 ? 25.659 -0.799 -48.206 1.00 51.62 89 VAL A C 1
ATOM 734 O O . VAL A 1 89 ? 26.435 0.153 -48.250 1.00 51.62 89 VAL A O 1
ATOM 737 N N . LEU A 1 90 ? 25.843 -1.822 -47.366 1.00 50.03 90 LEU A N 1
ATOM 738 C CA . LEU A 1 90 ? 27.017 -1.920 -46.495 1.00 50.03 90 LEU A CA 1
ATOM 739 C C . LEU A 1 90 ? 28.288 -2.291 -47.277 1.00 50.03 90 LEU A C 1
ATOM 741 O O . LEU A 1 90 ? 29.332 -1.710 -47.002 1.00 50.03 90 LEU A O 1
ATOM 745 N N . LEU A 1 91 ? 28.201 -3.161 -48.293 1.00 50.03 91 LEU A N 1
ATOM 746 C CA . LEU A 1 91 ? 29.359 -3.516 -49.130 1.00 50.03 91 LEU A CA 1
ATOM 747 C C . LEU A 1 91 ? 29.846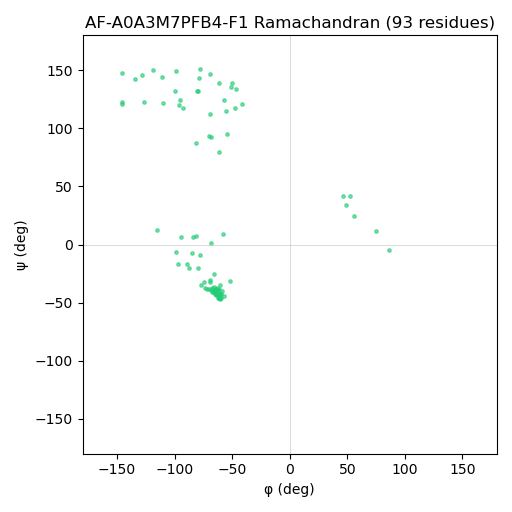 -2.366 -50.028 1.00 50.03 91 LEU A C 1
ATOM 749 O O . LEU A 1 91 ? 31.041 -2.254 -50.275 1.00 50.03 91 LEU A O 1
ATOM 753 N N . GLN A 1 92 ? 28.952 -1.491 -50.500 1.00 51.12 92 GLN A N 1
ATOM 754 C CA . GLN A 1 92 ? 29.340 -0.346 -51.342 1.00 51.12 92 GLN A CA 1
ATOM 755 C C . GLN A 1 92 ? 29.940 0.836 -50.564 1.00 51.12 92 GLN A C 1
ATOM 757 O O . GLN A 1 92 ? 30.453 1.760 -51.183 1.00 51.12 92 GLN A O 1
ATOM 762 N N . LYS A 1 93 ? 29.892 0.829 -49.226 1.00 52.50 93 LYS A N 1
ATOM 763 C CA . LYS A 1 93 ? 30.510 1.864 -48.375 1.00 52.50 93 LYS A CA 1
ATOM 764 C C . LYS A 1 93 ? 31.921 1.502 -47.888 1.00 52.50 93 LYS A C 1
ATOM 766 O O . LYS A 1 93 ? 32.469 2.220 -47.058 1.00 52.50 93 LYS A O 1
ATOM 771 N N . GLN A 1 94 ? 32.483 0.391 -48.366 1.00 48.78 94 GLN A N 1
ATOM 772 C CA . GLN A 1 94 ? 33.805 -0.122 -47.980 1.00 48.78 94 GLN A CA 1
ATOM 773 C C . GLN A 1 94 ? 34.837 -0.134 -49.128 1.00 48.78 94 GLN A C 1
ATOM 775 O O . GLN A 1 94 ? 35.897 -0.733 -48.961 1.00 48.78 94 GLN A O 1
ATOM 780 N N . ILE A 1 95 ? 34.556 0.533 -50.256 1.00 43.75 95 ILE A N 1
ATOM 781 C CA . ILE A 1 95 ? 35.514 0.786 -51.351 1.00 43.75 95 ILE A CA 1
ATOM 782 C C . ILE A 1 95 ? 35.690 2.293 -51.509 1.00 43.75 95 ILE A C 1
ATOM 784 O O . ILE A 1 95 ? 34.649 2.989 -51.511 1.00 43.75 95 ILE A O 1
#

Secondary structure (DSSP, 8-state):
-HHHHHHHHHHHHHHHHHHHHHTTPPP-GGG---S-SEEEETTEEEETTEEEE-TT--PPPPP-----TTSSSHHHHHHHHHHHHHHHHHHTT--

Nearest PDB structures (foldseek):
  4ol8-assembly1_B  TM=9.450E-01  e=9.890E-02  Saccharomyces cerevisiae

Solvent-accessible surface area (backbone atoms only — not comparable to full-atom values): 6128 Å² total; per-residue (Å²): 116,69,68,60,56,52,53,51,53,51,52,55,51,51,54,50,54,51,51,38,55,74,70,70,54,82,81,65,69,90,78,62,84,75,95,63,72,59,47,81,54,96,68,22,37,42,40,88,93,43,78,44,78,41,86,80,64,70,72,73,77,73,74,87,66,82,71,69,85,76,75,75,72,52,62,66,54,51,52,53,50,52,57,52,50,56,56,53,60,56,60,65,71,75,115

InterPro domains:
  IPR043128 Reverse transcriptase/Diguanylate cyclase domain [G3DSA:3.30.70.270] (1-54)
  IPR043502 DNA/RNA polymerase superfamily [SSF56672] (7-63)